Protein AF-N1MPF3-F1 (afdb_monomer)

Sequence (92 aa):
MAVGWDRPLQTFFAQVFSPTDAEPEEGEATIWVGTEPGELPTPEAAIRVVEAYADIPETLATRLLADMTATVGVKDGAHQVEAKQRLFGSLH

pLDDT: mean 79.82, std 15.78, range [39.28, 95.94]

Solvent-accessible surface area (backbone atoms only — not comparable to full-atom values): 5548 Å² total; per-residue (Å²): 106,52,72,48,63,40,73,90,42,58,10,22,24,30,38,38,48,44,64,36,98,91,36,67,86,72,29,48,75,78,38,78,48,43,86,46,70,46,66,21,79,39,50,68,58,30,46,62,72,45,53,86,77,44,93,75,61,88,59,49,50,60,50,41,49,48,59,46,56,77,46,68,85,65,84,78,70,93,72,57,63,64,59,46,48,69,74,62,70,73,85,125

Secondary structure (DSSP, 8-state):
-EEEEETTTTEEEEEEEE--SS-TTT-EEEEEE--STTSS-SHHHHHHHHTTTSPPPTTHHHHHHHHHHTTTT----TTHHHHHHHHHTT--

Mean predicted aligned error: 8.23 Å

Organism: NCBI:txid1301087

Structure (mmCIF, N/CA/C/O backbone):
data_AF-N1MPF3-F1
#
_entry.id   AF-N1MPF3-F1
#
loop_
_atom_site.group_PDB
_atom_site.id
_atom_site.type_symbol
_atom_site.label_atom_id
_atom_site.label_alt_id
_atom_site.label_comp_id
_atom_site.label_asym_id
_atom_site.label_entity_id
_atom_site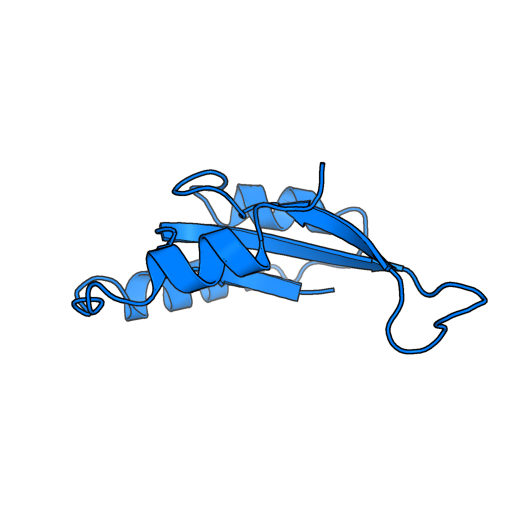.label_seq_id
_atom_site.pdbx_PDB_ins_code
_atom_site.Cartn_x
_atom_site.Cartn_y
_atom_site.Cartn_z
_atom_site.occupancy
_atom_site.B_iso_or_equiv
_atom_site.auth_seq_id
_atom_site.auth_comp_id
_atom_site.auth_asym_id
_atom_site.auth_atom_id
_atom_site.pdbx_PDB_model_num
ATOM 1 N N . MET A 1 1 ? 8.326 -4.351 -7.336 1.00 84.88 1 MET A N 1
ATOM 2 C CA . MET A 1 1 ? 7.143 -3.636 -6.799 1.00 84.88 1 MET A CA 1
ATOM 3 C C . MET A 1 1 ? 6.888 -4.056 -5.362 1.00 84.88 1 MET A C 1
ATOM 5 O O . MET A 1 1 ? 7.286 -5.155 -4.989 1.00 84.88 1 MET A O 1
ATOM 9 N N . ALA A 1 2 ? 6.217 -3.215 -4.584 1.00 89.31 2 ALA A N 1
ATOM 10 C CA . ALA A 1 2 ? 5.815 -3.491 -3.213 1.00 89.31 2 ALA A CA 1
ATOM 11 C C . ALA A 1 2 ? 4.449 -2.854 -2.921 1.00 89.31 2 ALA A C 1
ATOM 13 O O . ALA A 1 2 ? 4.153 -1.767 -3.405 1.00 89.31 2 ALA A O 1
ATOM 14 N N . VAL A 1 3 ? 3.632 -3.519 -2.110 1.00 92.19 3 VAL A N 1
ATOM 15 C CA . VAL A 1 3 ? 2.358 -3.003 -1.591 1.00 92.19 3 VAL A CA 1
ATOM 16 C C . VAL A 1 3 ? 2.240 -3.424 -0.135 1.00 92.19 3 VAL A C 1
ATOM 18 O O . VAL A 1 3 ? 2.658 -4.528 0.221 1.00 92.19 3 VAL A O 1
ATOM 21 N N . GLY A 1 4 ? 1.721 -2.549 0.720 1.00 93.69 4 GLY A N 1
ATOM 22 C CA . GLY A 1 4 ? 1.709 -2.814 2.153 1.00 93.69 4 GLY A CA 1
ATOM 23 C C . GLY A 1 4 ? 0.947 -1.786 2.970 1.00 93.69 4 GLY A C 1
ATOM 24 O O . GLY A 1 4 ? 0.328 -0.870 2.434 1.00 93.69 4 GLY A O 1
ATOM 25 N N . TRP A 1 5 ? 1.009 -1.960 4.287 1.00 93.19 5 TRP A N 1
ATOM 26 C CA . TRP A 1 5 ? 0.477 -1.037 5.283 1.00 93.19 5 TRP A CA 1
ATOM 27 C C . TRP A 1 5 ? 1.618 -0.254 5.944 1.00 93.19 5 TRP A C 1
ATOM 29 O O . TRP A 1 5 ? 2.542 -0.850 6.505 1.00 93.19 5 TRP A O 1
ATOM 39 N N . ASP A 1 6 ? 1.558 1.076 5.903 1.00 89.94 6 ASP A N 1
ATOM 40 C CA . ASP A 1 6 ? 2.444 1.953 6.665 1.00 89.94 6 ASP A CA 1
ATOM 41 C C . ASP A 1 6 ? 1.754 2.342 7.979 1.00 89.94 6 ASP A C 1
ATOM 43 O O . ASP A 1 6 ? 0.820 3.145 8.023 1.00 89.94 6 ASP A O 1
ATOM 47 N N . ARG A 1 7 ? 2.223 1.737 9.076 1.00 86.25 7 ARG A N 1
ATOM 48 C CA . ARG A 1 7 ? 1.666 1.968 10.417 1.00 86.25 7 ARG A CA 1
ATOM 49 C C . ARG A 1 7 ? 1.836 3.428 10.862 1.00 86.25 7 ARG A C 1
ATOM 51 O O . ARG A 1 7 ? 0.846 3.996 11.304 1.00 86.25 7 A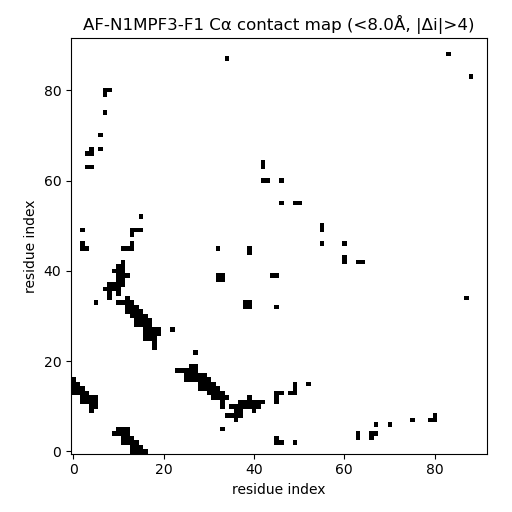RG A O 1
ATOM 58 N N . PRO A 1 8 ? 3.019 4.069 10.751 1.00 84.44 8 PRO A N 1
ATOM 59 C CA . PRO A 1 8 ? 3.166 5.477 11.133 1.00 84.44 8 PRO A CA 1
ATOM 60 C C . PRO A 1 8 ? 2.205 6.439 10.425 1.00 84.44 8 PRO A C 1
ATOM 62 O O . PRO A 1 8 ? 1.655 7.329 11.068 1.00 84.44 8 PRO A O 1
ATOM 65 N N . LEU A 1 9 ? 2.009 6.270 9.118 1.00 85.38 9 LEU A N 1
ATOM 66 C CA . LEU A 1 9 ? 1.126 7.117 8.316 1.00 85.38 9 LEU A CA 1
ATOM 67 C C . LEU A 1 9 ? -0.340 6.670 8.374 1.00 85.38 9 LEU A C 1
ATOM 69 O O . LEU A 1 9 ? -1.217 7.381 7.890 1.00 85.38 9 LEU A O 1
ATOM 73 N N . GLN A 1 10 ? -0.617 5.510 8.975 1.00 89.38 10 GLN A N 1
ATOM 74 C CA . GLN A 1 10 ? -1.944 4.898 8.998 1.00 89.38 10 GLN A CA 1
ATOM 75 C C . GLN A 1 10 ? -2.562 4.864 7.586 1.00 89.38 10 GLN A C 1
ATOM 77 O O . GLN A 1 10 ? -3.726 5.210 7.387 1.00 89.38 10 GLN A O 1
ATOM 82 N N . THR A 1 11 ? -1.753 4.478 6.598 1.00 92.81 11 THR A N 1
ATOM 83 C CA . THR A 1 11 ? -2.141 4.403 5.186 1.00 92.81 11 THR A CA 1
ATOM 84 C C . THR A 1 11 ? -1.582 3.141 4.554 1.00 92.81 11 THR A C 1
ATOM 86 O O . THR A 1 11 ? -0.504 2.669 4.916 1.00 92.81 11 THR A O 1
ATOM 89 N N . PHE A 1 12 ? -2.283 2.600 3.565 1.00 94.19 12 PHE A N 1
ATOM 90 C CA . PHE A 1 12 ? -1.669 1.654 2.644 1.00 94.19 12 PHE A CA 1
ATOM 91 C C . PHE A 1 12 ? -0.703 2.393 1.709 1.00 94.19 12 PHE A C 1
ATOM 93 O O . PHE A 1 12 ? -0.817 3.603 1.517 1.00 94.19 12 PHE A O 1
ATOM 100 N N . PHE A 1 13 ? 0.253 1.673 1.132 1.00 93.75 13 PHE A N 1
ATOM 101 C CA . PHE A 1 13 ? 1.191 2.211 0.151 1.00 93.75 13 PHE A CA 1
ATOM 102 C C . PHE A 1 13 ? 1.360 1.248 -1.017 1.00 93.75 13 PHE A C 1
ATOM 104 O O . PHE A 1 13 ? 1.199 0.033 -0.865 1.00 93.75 13 PHE A O 1
ATOM 111 N N . ALA A 1 14 ? 1.743 1.794 -2.167 1.00 92.50 14 ALA A N 1
ATOM 112 C CA . ALA A 1 14 ? 2.126 1.026 -3.340 1.00 92.50 14 ALA A CA 1
ATOM 113 C C . ALA A 1 14 ? 3.337 1.668 -4.025 1.00 92.50 14 ALA A C 1
ATOM 115 O O . ALA A 1 14 ? 3.394 2.883 -4.205 1.00 92.50 14 ALA A O 1
ATOM 116 N N . GLN A 1 15 ? 4.302 0.829 -4.393 1.00 90.50 15 GLN A N 1
ATOM 117 C CA . GLN A 1 15 ? 5.542 1.206 -5.058 1.00 90.50 15 GLN A CA 1
ATOM 118 C C . GLN A 1 15 ? 5.776 0.298 -6.266 1.00 90.50 15 GLN A C 1
ATOM 120 O O . GLN A 1 15 ? 5.852 -0.928 -6.134 1.00 90.50 15 GLN A O 1
ATOM 125 N N . VAL A 1 16 ? 5.930 0.889 -7.444 1.00 87.69 16 VAL A N 1
ATOM 126 C CA . VAL A 1 16 ? 6.291 0.182 -8.677 1.00 87.69 16 VAL A CA 1
ATOM 127 C C . VAL A 1 16 ? 7.643 0.704 -9.134 1.00 87.69 16 VAL A C 1
ATOM 129 O O . VAL A 1 16 ? 7.812 1.903 -9.333 1.00 87.69 16 VAL A O 1
ATOM 132 N N . PHE A 1 17 ? 8.589 -0.218 -9.295 1.00 84.31 17 PHE A N 1
ATOM 133 C CA . PHE A 1 17 ? 9.929 0.064 -9.795 1.00 84.31 17 PHE A CA 1
ATOM 134 C C . PHE A 1 17 ? 10.025 -0.483 -11.210 1.00 84.31 17 PHE A C 1
ATOM 136 O O . PHE A 1 17 ? 9.654 -1.642 -11.431 1.00 84.31 17 PHE A O 1
ATOM 143 N N . SER A 1 18 ? 10.501 0.341 -12.137 1.00 79.62 18 SER A N 1
ATOM 144 C CA . SER A 1 18 ? 10.781 -0.081 -13.506 1.00 79.62 18 SER A CA 1
ATOM 145 C C . SER A 1 18 ? 12.292 -0.125 -13.704 1.00 79.62 18 SER A C 1
ATOM 147 O O . SER A 1 18 ? 12.954 0.871 -13.406 1.00 79.62 18 SER A O 1
ATOM 149 N N . PRO A 1 19 ? 12.855 -1.240 -14.199 1.00 77.19 19 PRO A N 1
ATOM 150 C CA . PRO A 1 19 ? 14.278 -1.309 -14.498 1.00 77.19 19 PRO A CA 1
ATOM 151 C C . PRO A 1 19 ? 14.641 -0.242 -15.534 1.00 77.19 19 PRO A C 1
ATOM 153 O O . PRO A 1 19 ? 13.910 -0.036 -16.506 1.00 77.19 19 PRO A O 1
ATOM 156 N N . THR A 1 20 ? 15.764 0.436 -15.323 1.00 76.50 20 THR A N 1
ATOM 157 C CA . THR A 1 20 ? 16.306 1.428 -16.261 1.00 76.50 20 THR A CA 1
ATOM 158 C C . THR A 1 20 ? 17.627 0.922 -16.837 1.00 76.50 20 THR A C 1
ATOM 160 O O . THR A 1 20 ? 18.254 0.031 -16.268 1.00 76.50 20 THR A O 1
ATOM 163 N N . ASP A 1 21 ? 18.085 1.491 -17.959 1.00 76.69 21 ASP A N 1
ATOM 164 C CA . ASP A 1 21 ? 19.409 1.161 -18.521 1.00 76.69 21 ASP A CA 1
ATOM 165 C C . ASP A 1 21 ? 20.559 1.455 -17.538 1.00 76.69 21 ASP A C 1
ATOM 167 O O . ASP A 1 21 ? 21.606 0.812 -17.597 1.00 76.69 21 ASP A O 1
ATOM 171 N N . ALA A 1 22 ? 20.373 2.425 -16.637 1.00 75.00 22 ALA A N 1
ATOM 172 C CA . ALA A 1 22 ? 21.354 2.780 -15.614 1.00 75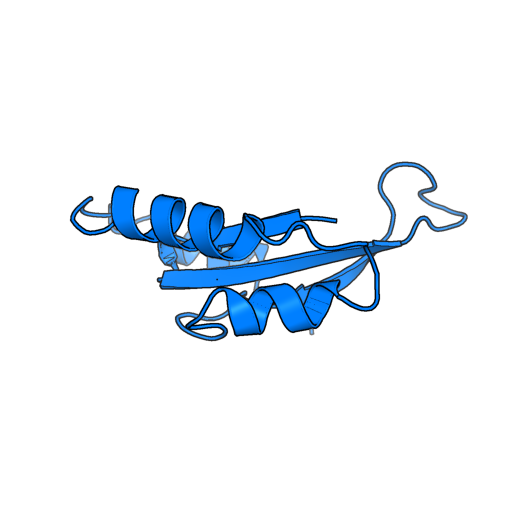.00 22 ALA A CA 1
ATOM 173 C C . ALA A 1 22 ? 21.289 1.854 -14.387 1.00 75.00 22 ALA A C 1
ATOM 175 O O . ALA A 1 22 ? 22.326 1.554 -13.799 1.00 75.00 22 ALA A O 1
ATOM 176 N N . GLU A 1 23 ? 20.092 1.387 -14.021 1.00 71.88 23 GLU A N 1
ATOM 177 C CA . GLU A 1 23 ? 19.833 0.573 -12.830 1.00 71.88 23 GLU A CA 1
ATOM 178 C C . GLU A 1 23 ? 18.903 -0.601 -13.188 1.00 71.88 23 GLU A C 1
ATOM 180 O O . GLU A 1 23 ? 17.701 -0.569 -12.904 1.00 71.88 23 GLU A O 1
ATOM 185 N N . PRO A 1 24 ? 19.430 -1.656 -13.838 1.00 68.25 24 PRO A N 1
ATOM 186 C CA . PRO A 1 24 ? 18.611 -2.755 -14.351 1.00 68.25 24 PRO A CA 1
ATOM 187 C C . PRO A 1 24 ? 18.084 -3.697 -13.257 1.00 68.25 24 PRO A C 1
ATOM 189 O O . PRO A 1 24 ? 17.121 -4.421 -13.501 1.00 68.25 24 PRO A O 1
ATOM 192 N N . GLU A 1 25 ? 18.704 -3.711 -12.071 1.00 67.94 25 GLU A N 1
ATOM 193 C CA . GLU A 1 25 ? 18.302 -4.570 -10.944 1.00 67.94 25 GLU A CA 1
ATOM 194 C C . GLU A 1 25 ? 17.384 -3.854 -9.941 1.00 67.94 25 GLU A C 1
ATOM 196 O O . GLU A 1 25 ? 16.423 -4.450 -9.457 1.00 67.94 25 GLU A O 1
ATOM 201 N N . GLU A 1 26 ? 17.661 -2.583 -9.639 1.00 69.12 26 GLU A N 1
ATOM 202 C CA . GLU A 1 26 ? 16.902 -1.794 -8.657 1.00 69.12 26 GLU A CA 1
ATOM 203 C C . GLU A 1 26 ? 15.753 -1.018 -9.316 1.00 69.12 26 GLU A C 1
ATOM 205 O O . GLU A 1 26 ? 14.625 -1.031 -8.815 1.00 69.12 26 GLU A O 1
ATOM 210 N N . GLY A 1 27 ? 16.008 -0.437 -10.492 1.00 73.69 27 GLY A N 1
ATOM 211 C CA . GLY A 1 27 ? 15.048 0.375 -11.228 1.00 73.69 27 GLY A CA 1
ATOM 212 C C . GLY A 1 27 ? 14.691 1.693 -10.541 1.00 73.69 27 GLY A C 1
ATOM 213 O O . GLY A 1 27 ? 14.962 1.921 -9.366 1.00 73.69 27 GLY A O 1
ATOM 214 N N . GLU A 1 28 ? 14.023 2.571 -11.282 1.00 73.62 28 GLU A N 1
ATOM 215 C CA . GLU A 1 28 ? 13.494 3.816 -10.729 1.00 73.62 28 GLU A CA 1
ATOM 216 C C . GLU A 1 28 ? 12.055 3.601 -10.245 1.00 73.62 28 GLU A C 1
ATOM 218 O O . GLU A 1 28 ? 11.261 2.906 -10.893 1.00 73.62 28 GLU A O 1
ATOM 223 N N . ALA A 1 29 ? 11.700 4.213 -9.112 1.00 73.12 29 ALA A N 1
ATOM 224 C CA . ALA A 1 29 ? 10.328 4.235 -8.619 1.00 73.12 29 ALA A CA 1
ATOM 225 C C . ALA A 1 29 ? 9.440 5.045 -9.578 1.00 73.12 29 ALA A C 1
ATOM 227 O O . ALA A 1 29 ? 9.323 6.261 -9.476 1.00 73.12 29 ALA A O 1
ATOM 228 N N . THR A 1 30 ? 8.798 4.358 -10.520 1.00 80.12 30 THR A N 1
ATOM 229 C CA . THR A 1 30 ? 7.889 4.972 -11.497 1.00 80.12 30 THR A CA 1
ATOM 230 C C . THR A 1 30 ? 6.554 5.351 -10.862 1.00 80.12 30 THR A C 1
ATOM 232 O O . THR A 1 30 ? 5.900 6.293 -11.301 1.00 80.12 30 THR A O 1
ATOM 235 N N . ILE A 1 31 ? 6.134 4.615 -9.828 1.00 85.00 31 ILE A N 1
ATOM 236 C CA . ILE A 1 31 ? 4.961 4.948 -9.019 1.00 85.00 31 ILE A CA 1
ATOM 237 C C . ILE A 1 31 ? 5.314 4.795 -7.554 1.00 85.00 31 ILE A C 1
ATOM 239 O O . ILE A 1 31 ? 5.821 3.752 -7.140 1.00 85.00 31 ILE A O 1
ATOM 243 N N . TRP A 1 32 ? 4.945 5.804 -6.773 1.00 89.31 32 TRP A N 1
ATOM 244 C CA . TRP A 1 32 ? 4.958 5.752 -5.324 1.00 89.31 32 TRP A CA 1
ATOM 245 C C . TRP A 1 32 ? 3.762 6.535 -4.780 1.00 89.31 32 TRP A C 1
ATOM 247 O O . TRP A 1 32 ? 3.647 7.732 -5.012 1.00 89.31 32 TRP A O 1
ATOM 257 N N . VAL A 1 33 ? 2.875 5.846 -4.062 1.00 89.69 33 VAL A N 1
ATOM 258 C CA . VAL A 1 33 ? 1.689 6.412 -3.392 1.00 89.69 33 VAL A CA 1
ATOM 259 C C . VAL A 1 33 ? 1.584 5.893 -1.959 1.00 89.69 33 VAL A C 1
ATOM 261 O O . VAL A 1 33 ? 2.154 4.843 -1.638 1.00 89.69 33 VAL A O 1
ATOM 264 N N . GLY A 1 34 ? 0.838 6.590 -1.104 1.00 88.44 34 GLY A N 1
ATOM 265 C CA . GLY A 1 34 ? 0.775 6.295 0.331 1.00 88.44 34 GLY A CA 1
ATOM 266 C C . GLY A 1 34 ? 1.960 6.878 1.100 1.00 88.44 34 GLY A C 1
ATOM 267 O O . GLY A 1 34 ? 2.489 6.236 2.009 1.00 88.44 34 GLY A O 1
ATOM 268 N N . THR A 1 35 ? 2.422 8.056 0.687 1.00 87.12 35 THR A N 1
ATOM 269 C CA . THR A 1 35 ? 3.480 8.831 1.349 1.00 87.12 35 THR A CA 1
ATOM 270 C C . THR A 1 35 ? 2.907 9.846 2.335 1.00 87.12 35 THR A C 1
ATOM 272 O O . THR A 1 35 ? 3.632 10.313 3.218 1.00 87.12 35 THR A O 1
ATOM 275 N N . GLU A 1 36 ? 1.608 10.140 2.242 1.00 84.12 36 GLU A N 1
ATOM 276 C CA . GLU A 1 36 ? 0.896 11.028 3.152 1.00 84.12 36 GLU A CA 1
ATOM 277 C C . GLU A 1 36 ? 0.013 10.259 4.152 1.00 84.12 36 GLU A C 1
ATOM 279 O O . GLU A 1 36 ? -0.500 9.175 3.851 1.00 84.12 36 GLU A O 1
ATOM 284 N N . PRO A 1 37 ? -0.206 10.801 5.366 1.00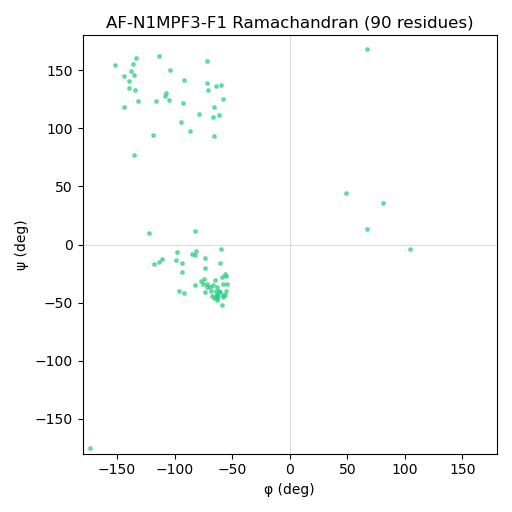 84.94 37 PRO A N 1
ATOM 285 C CA . PRO A 1 37 ? -1.086 10.168 6.336 1.00 84.94 37 PRO A CA 1
ATOM 286 C C . PRO A 1 37 ? -2.511 9.976 5.802 1.00 84.94 37 PRO A C 1
ATOM 288 O O . PRO A 1 37 ? -3.168 10.937 5.405 1.00 84.94 37 PRO A O 1
ATOM 291 N N . GLY A 1 38 ? -3.007 8.739 5.840 1.00 84.75 38 GLY A N 1
ATOM 292 C CA . GLY A 1 38 ? -4.357 8.380 5.391 1.00 84.75 38 GLY A CA 1
ATOM 293 C C . GLY A 1 38 ? -4.633 8.512 3.884 1.00 84.75 38 GLY A C 1
ATOM 294 O O . GLY A 1 38 ? -5.798 8.456 3.494 1.00 84.75 38 GLY A O 1
ATOM 295 N N . GLU A 1 39 ? -3.608 8.678 3.042 1.00 89.69 39 GLU A N 1
ATOM 296 C CA . GLU A 1 39 ? -3.740 8.874 1.587 1.00 89.69 39 GLU A CA 1
ATOM 297 C C . GLU A 1 39 ? -4.490 7.726 0.889 1.00 89.69 39 GLU A C 1
ATOM 299 O O . GLU A 1 39 ? -5.385 7.944 0.070 1.00 89.69 39 GLU A O 1
ATOM 304 N N . LEU A 1 40 ? -4.168 6.487 1.259 1.00 93.56 40 LEU A N 1
ATOM 305 C CA . LEU A 1 40 ? -4.818 5.267 0.796 1.00 93.56 40 LEU A CA 1
ATOM 306 C C . LEU A 1 40 ? -5.435 4.555 2.005 1.00 93.56 40 LEU A C 1
ATOM 308 O O . LEU A 1 40 ? -4.762 3.772 2.676 1.00 93.56 40 LEU A O 1
ATOM 312 N N . PRO A 1 41 ? -6.726 4.784 2.298 1.00 89.44 41 PRO A N 1
ATOM 313 C CA . PRO A 1 41 ? -7.362 4.250 3.501 1.00 89.44 41 PRO A CA 1
ATOM 314 C C . PRO A 1 41 ? -7.810 2.788 3.367 1.00 89.44 41 PRO A C 1
ATOM 316 O O . PRO A 1 41 ? -8.303 2.209 4.332 1.00 89.44 41 PRO A O 1
ATOM 319 N N . THR A 1 42 ? -7.696 2.188 2.176 1.00 93.81 42 THR A N 1
ATOM 320 C CA . THR A 1 42 ? -8.205 0.835 1.899 1.00 93.81 42 THR A CA 1
ATOM 321 C C . THR A 1 42 ? -7.191 -0.004 1.116 1.00 93.81 42 THR A C 1
ATOM 323 O O . THR A 1 42 ? -6.495 0.545 0.254 1.00 93.81 42 THR A O 1
ATOM 326 N N . PRO A 1 43 ? -7.124 -1.328 1.355 1.00 94.19 43 PRO A N 1
ATOM 327 C CA . PRO A 1 43 ? -6.309 -2.236 0.552 1.00 94.19 43 PRO A CA 1
ATOM 328 C C . PRO A 1 43 ? -6.650 -2.158 -0.933 1.00 94.19 43 PRO A C 1
ATOM 330 O O . PRO A 1 43 ? -5.757 -2.165 -1.771 1.00 94.19 43 PRO A O 1
ATOM 333 N N . GLU A 1 44 ? -7.935 -2.039 -1.271 1.00 95.31 44 GLU A N 1
ATOM 334 C CA . GLU A 1 44 ? -8.415 -1.984 -2.652 1.00 95.31 44 GLU A CA 1
ATOM 335 C C . GLU A 1 44 ? -7.921 -0.725 -3.376 1.00 95.31 44 GLU A C 1
ATOM 337 O O . GLU A 1 44 ? -7.705 -0.746 -4.587 1.00 95.31 44 GLU A O 1
ATOM 342 N N . ALA A 1 45 ? -7.720 0.387 -2.660 1.00 93.81 45 ALA A N 1
ATOM 343 C CA . ALA A 1 45 ? -7.113 1.582 -3.240 1.00 93.81 45 ALA A CA 1
ATOM 344 C C . ALA A 1 45 ? -5.639 1.349 -3.601 1.00 93.81 45 ALA A C 1
ATOM 346 O O . ALA A 1 45 ? -5.229 1.702 -4.702 1.00 93.81 45 ALA A O 1
ATOM 347 N N . ALA A 1 46 ? -4.866 0.704 -2.722 1.00 92.94 46 ALA A N 1
ATOM 348 C CA . ALA A 1 46 ? -3.466 0.381 -2.995 1.00 92.94 46 ALA A CA 1
ATOM 349 C C . ALA A 1 46 ? -3.310 -0.698 -4.080 1.00 92.94 46 ALA A C 1
ATOM 351 O O . ALA A 1 46 ? -2.420 -0.608 -4.921 1.00 92.94 46 ALA A O 1
ATOM 352 N N . ILE A 1 47 ? -4.204 -1.688 -4.106 1.00 94.50 47 ILE A N 1
ATOM 353 C CA . ILE A 1 47 ? -4.220 -2.748 -5.119 1.00 94.50 47 ILE A CA 1
ATOM 354 C C . ILE A 1 47 ? -4.480 -2.173 -6.513 1.00 94.50 47 ILE A C 1
ATOM 356 O O . ILE A 1 47 ? -3.725 -2.474 -7.433 1.00 94.50 47 ILE A O 1
ATOM 360 N N . ARG A 1 48 ? -5.463 -1.277 -6.666 1.00 93.25 48 ARG A N 1
ATOM 361 C CA . ARG A 1 48 ? -5.768 -0.639 -7.961 1.00 93.25 48 ARG A CA 1
ATOM 362 C C . ARG A 1 48 ? -4.577 0.074 -8.599 1.00 93.25 48 ARG A C 1
ATOM 364 O O . ARG A 1 48 ? -4.514 0.188 -9.818 1.00 93.25 48 ARG A O 1
ATOM 371 N N . VAL A 1 49 ? -3.626 0.540 -7.794 1.00 90.75 49 VAL A N 1
ATOM 372 C CA . VAL A 1 49 ? -2.407 1.198 -8.282 1.00 90.75 49 VAL A CA 1
ATOM 373 C C . VAL A 1 49 ? -1.452 0.194 -8.933 1.00 90.75 49 VAL A C 1
ATOM 375 O O . VAL A 1 49 ? -0.781 0.526 -9.906 1.00 90.75 49 VAL A O 1
ATOM 378 N N . VAL A 1 50 ? -1.404 -1.042 -8.426 1.00 90.06 50 VAL A N 1
ATOM 379 C CA . VAL A 1 50 ? -0.496 -2.096 -8.907 1.00 90.06 50 VAL A CA 1
ATOM 380 C C . VAL A 1 50 ? -1.154 -3.087 -9.869 1.00 90.06 50 VAL A C 1
ATOM 382 O O . VAL A 1 50 ? -0.435 -3.805 -10.557 1.00 90.06 50 VAL A O 1
ATOM 385 N N . GLU A 1 51 ? -2.487 -3.100 -9.980 1.00 91.12 51 GLU A N 1
ATOM 386 C CA . GLU A 1 51 ? -3.252 -3.978 -10.888 1.00 91.12 51 GLU A CA 1
ATOM 387 C C . GLU A 1 51 ? -2.808 -3.872 -12.352 1.00 91.12 51 GLU A C 1
ATOM 389 O O . GLU A 1 51 ? -2.814 -4.864 -13.074 1.00 91.12 51 GLU A O 1
ATOM 394 N N . ALA A 1 52 ? -2.384 -2.687 -12.799 1.00 87.56 52 ALA A N 1
ATOM 395 C CA . ALA A 1 52 ? -1.892 -2.493 -14.164 1.00 87.56 52 ALA A CA 1
ATOM 396 C C . ALA A 1 52 ? -0.488 -3.085 -14.405 1.00 87.56 52 ALA A C 1
ATOM 398 O O . ALA A 1 52 ? -0.047 -3.164 -15.551 1.00 87.56 52 ALA A O 1
ATOM 399 N N . TYR A 1 53 ? 0.219 -3.479 -13.342 1.00 86.19 53 TYR A N 1
ATOM 400 C CA . TYR A 1 53 ? 1.633 -3.860 -13.374 1.00 86.19 53 TYR A CA 1
ATOM 401 C C . TYR A 1 53 ? 1.885 -5.318 -12.966 1.00 86.19 53 TYR A C 1
ATOM 403 O O . TYR A 1 53 ? 2.964 -5.838 -13.248 1.00 86.19 53 TYR A O 1
ATOM 411 N N . ALA A 1 54 ? 0.929 -5.982 -12.308 1.00 87.19 54 ALA A N 1
ATOM 412 C CA . ALA A 1 54 ? 1.040 -7.379 -11.891 1.00 87.19 54 ALA A CA 1
ATOM 413 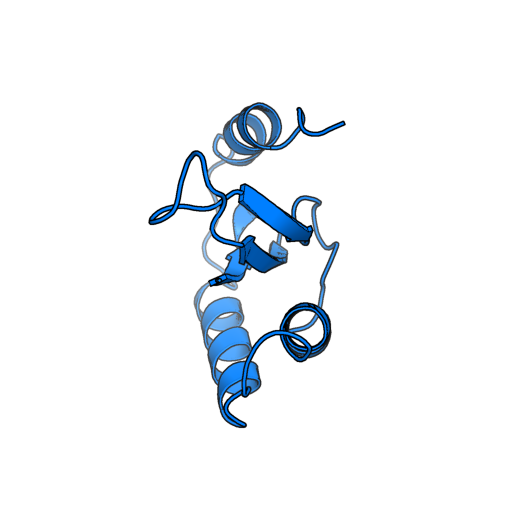C C . ALA A 1 54 ? -0.310 -8.089 -11.796 1.00 87.19 54 ALA A C 1
ATOM 415 O O . ALA A 1 54 ? -1.332 -7.485 -11.480 1.00 87.19 54 ALA A O 1
ATOM 416 N N . ASP A 1 55 ? -0.265 -9.413 -11.948 1.00 92.12 55 ASP A N 1
ATOM 417 C CA . ASP A 1 55 ? -1.354 -10.295 -11.543 1.00 92.12 55 AS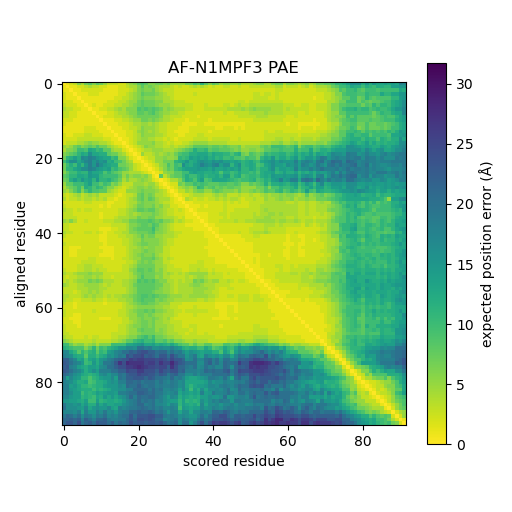P A CA 1
ATOM 418 C C . ASP A 1 55 ? -1.522 -10.267 -10.021 1.00 92.12 55 ASP A C 1
ATOM 420 O O . ASP A 1 55 ? -0.624 -10.642 -9.258 1.00 92.12 55 ASP A O 1
ATOM 424 N N . ILE A 1 56 ? -2.694 -9.819 -9.577 1.00 91.94 56 ILE A N 1
ATOM 425 C CA . ILE A 1 56 ? -2.997 -9.646 -8.161 1.00 91.94 56 ILE A CA 1
ATOM 426 C C . ILE A 1 56 ? -3.671 -10.905 -7.605 1.00 91.94 56 ILE A C 1
ATOM 428 O O . ILE A 1 56 ? -4.754 -11.274 -8.064 1.00 91.94 56 ILE A O 1
ATOM 432 N N . PRO A 1 57 ? -3.098 -11.556 -6.574 1.00 93.25 57 PRO A N 1
ATOM 433 C CA . PRO A 1 57 ? -3.771 -12.657 -5.899 1.00 93.25 57 PRO A CA 1
ATOM 434 C C . PRO A 1 57 ? -5.051 -12.179 -5.208 1.00 93.25 57 PRO A C 1
ATOM 436 O O . PRO A 1 57 ? -5.025 -11.194 -4.470 1.00 93.25 57 PRO A O 1
ATOM 439 N N . GLU A 1 58 ? -6.140 -12.941 -5.324 1.00 92.25 58 GLU A N 1
ATOM 440 C CA . GLU A 1 58 ? -7.425 -12.643 -4.661 1.00 92.25 58 GLU A CA 1
ATOM 441 C C . GLU A 1 58 ? -7.306 -12.508 -3.129 1.00 92.25 58 GLU A C 1
ATOM 443 O O . GLU A 1 58 ? -8.073 -11.798 -2.483 1.00 92.25 58 GLU A O 1
ATOM 448 N N . THR A 1 59 ? -6.293 -13.149 -2.538 1.00 94.00 59 THR A N 1
ATOM 449 C CA . THR A 1 59 ? -6.024 -13.126 -1.093 1.00 94.00 59 THR A CA 1
ATOM 450 C C . THR A 1 59 ? -5.264 -11.883 -0.626 1.00 94.00 59 THR A C 1
ATOM 452 O O . THR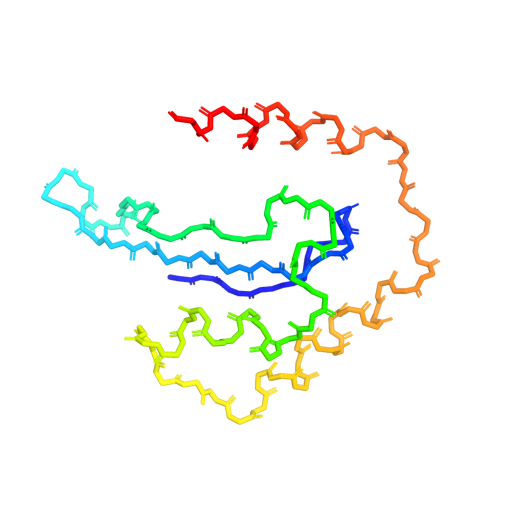 A 1 59 ? -5.107 -11.684 0.581 1.00 94.00 59 THR A O 1
ATOM 455 N N . LEU A 1 60 ? -4.765 -11.045 -1.542 1.00 94.44 60 LEU A N 1
ATOM 456 C CA . LEU A 1 60 ? -3.900 -9.918 -1.196 1.00 94.44 60 LEU A CA 1
ATOM 457 C C . LEU A 1 60 ? -4.622 -8.882 -0.332 1.00 94.44 60 LEU A C 1
ATOM 459 O O . LEU A 1 60 ? -4.070 -8.455 0.680 1.00 94.44 60 LEU A O 1
ATOM 463 N N . ALA A 1 61 ? -5.865 -8.535 -0.676 1.00 94.75 61 ALA A N 1
ATOM 464 C CA . ALA A 1 61 ? -6.666 -7.596 0.109 1.00 94.75 61 ALA A CA 1
ATOM 465 C C . ALA A 1 61 ? -6.845 -8.089 1.555 1.00 94.75 61 ALA A C 1
ATOM 467 O O . ALA A 1 61 ? -6.609 -7.348 2.507 1.00 94.75 61 ALA A O 1
ATOM 468 N N . THR A 1 62 ? -7.163 -9.376 1.733 1.00 95.94 62 THR A N 1
ATOM 469 C CA . THR A 1 62 ? -7.296 -9.998 3.058 1.00 95.94 62 THR A CA 1
ATOM 470 C C . THR A 1 62 ? -5.992 -9.956 3.851 1.00 95.94 62 THR A C 1
ATOM 472 O O . THR A 1 62 ? -6.014 -9.684 5.050 1.00 95.94 62 THR A O 1
ATOM 475 N N . ARG A 1 63 ? -4.849 -10.193 3.198 1.00 95.12 63 ARG A N 1
ATOM 476 C CA . ARG A 1 63 ? -3.528 -10.125 3.842 1.00 95.12 63 ARG A CA 1
ATOM 477 C C . ARG A 1 63 ? -3.191 -8.705 4.292 1.00 95.12 63 ARG A C 1
ATOM 479 O O . ARG A 1 63 ? -2.804 -8.520 5.438 1.00 95.12 63 ARG A O 1
ATOM 486 N N . LEU A 1 64 ? -3.417 -7.711 3.436 1.00 94.62 64 LEU A N 1
ATOM 487 C CA . LEU A 1 64 ? -3.197 -6.299 3.762 1.00 94.62 64 LEU A CA 1
ATOM 488 C C . LEU A 1 64 ? -4.075 -5.835 4.936 1.00 94.62 64 LEU A C 1
ATOM 490 O O . LEU A 1 64 ? -3.596 -5.142 5.832 1.00 94.62 64 LEU A O 1
ATOM 494 N N . LEU A 1 65 ? -5.341 -6.261 4.983 1.00 94.31 65 LEU A N 1
ATOM 495 C CA . LEU A 1 65 ? -6.221 -5.994 6.128 1.00 94.31 65 LEU A CA 1
ATOM 496 C C . LEU A 1 65 ? -5.729 -6.662 7.412 1.00 94.31 65 LEU A C 1
ATOM 498 O O . LEU A 1 65 ? -5.815 -6.060 8.485 1.00 94.31 65 LEU A O 1
ATOM 502 N N . ALA A 1 66 ? -5.228 -7.895 7.324 1.00 93.56 66 ALA A N 1
ATOM 503 C CA . ALA A 1 66 ? -4.646 -8.584 8.469 1.00 93.56 66 ALA A CA 1
ATOM 504 C C . ALA A 1 66 ? -3.404 -7.844 8.993 1.00 93.56 66 ALA A C 1
ATOM 506 O O . ALA A 1 66 ? -3.302 -7.642 10.202 1.00 93.56 66 ALA A O 1
ATOM 507 N N . ASP A 1 67 ? -2.528 -7.365 8.104 1.00 91.12 67 ASP A N 1
ATOM 508 C CA . ASP A 1 67 ? -1.347 -6.572 8.465 1.00 91.12 67 ASP A CA 1
ATOM 509 C C . ASP A 1 67 ? -1.739 -5.254 9.151 1.00 91.12 67 ASP A C 1
ATOM 511 O O . ASP A 1 67 ? -1.186 -4.905 10.195 1.00 91.12 67 ASP A O 1
ATOM 515 N N . MET A 1 68 ? -2.746 -4.548 8.622 1.00 91.75 68 MET A N 1
ATOM 516 C CA . MET A 1 68 ? -3.306 -3.351 9.258 1.00 91.75 68 MET A CA 1
ATOM 517 C C . MET A 1 68 ? -3.837 -3.674 10.661 1.00 91.75 68 MET A C 1
ATOM 519 O O . MET A 1 68 ? -3.448 -3.047 11.649 1.00 91.75 68 MET A O 1
ATOM 523 N N . THR A 1 69 ? -4.682 -4.700 10.771 1.00 90.50 69 THR A N 1
ATOM 524 C CA . THR A 1 69 ? -5.369 -5.074 12.016 1.00 90.50 69 THR A CA 1
ATOM 525 C C . THR A 1 69 ? -4.404 -5.577 13.086 1.00 90.50 69 THR A C 1
ATOM 527 O O . THR A 1 69 ? -4.584 -5.260 14.259 1.00 90.50 69 THR A O 1
ATOM 530 N N . ALA A 1 70 ? -3.337 -6.286 12.706 1.00 87.25 70 ALA A N 1
ATOM 531 C CA . ALA A 1 70 ? -2.293 -6.739 13.628 1.00 87.25 70 ALA A CA 1
ATOM 532 C C . ALA A 1 70 ? -1.572 -5.578 14.337 1.00 87.25 70 ALA A C 1
ATOM 534 O O . ALA A 1 70 ? -0.881 -5.784 15.335 1.00 87.25 70 ALA A O 1
ATOM 535 N N . THR A 1 71 ? -1.724 -4.358 13.821 1.00 79.31 71 THR A N 1
ATOM 536 C CA . THR A 1 71 ? -1.016 -3.165 14.292 1.00 79.31 71 THR A CA 1
ATOM 537 C C . THR A 1 71 ? -1.936 -2.162 14.984 1.00 79.31 71 THR A C 1
ATOM 539 O O . THR A 1 71 ? -1.454 -1.276 15.692 1.00 79.31 71 THR A O 1
ATOM 542 N N . VAL A 1 72 ? -3.257 -2.346 14.865 1.00 67.81 72 VAL A N 1
ATOM 543 C CA . VAL A 1 72 ? -4.273 -1.588 15.603 1.00 67.81 72 VAL A CA 1
ATOM 544 C C . VAL A 1 72 ? -4.078 -1.833 17.103 1.00 67.81 72 VAL A C 1
ATOM 546 O O . VAL A 1 72 ? -4.297 -2.929 17.609 1.00 67.81 72 VAL A O 1
ATOM 549 N N . GLY A 1 73 ? -3.646 -0.797 17.826 1.00 59.28 73 GLY A N 1
ATOM 550 C CA . GLY A 1 73 ? -3.417 -0.848 19.276 1.00 59.28 73 GLY A CA 1
ATOM 551 C C . GLY A 1 73 ? -1.948 -0.915 19.707 1.00 59.28 73 GLY A C 1
ATOM 552 O O . GLY A 1 73 ? -1.667 -0.822 20.903 1.00 59.28 73 GLY A O 1
ATOM 553 N N . VAL A 1 74 ? -1.000 -0.999 18.768 1.00 61.88 74 VAL A N 1
ATOM 554 C CA . VAL A 1 74 ? 0.424 -0.798 19.065 1.00 61.88 74 VAL A CA 1
ATOM 555 C C . VAL A 1 74 ? 0.675 0.708 19.164 1.00 61.88 74 VAL A C 1
ATOM 557 O O . VAL A 1 74 ? 0.551 1.425 18.180 1.00 61.88 74 VAL A O 1
ATOM 560 N N . LYS A 1 75 ? 0.989 1.218 20.362 1.00 50.06 75 LYS A N 1
ATOM 561 C CA . LYS A 1 75 ? 1.339 2.637 20.540 1.00 50.06 75 LYS A CA 1
ATOM 562 C C . LYS A 1 75 ? 2.663 2.934 19.836 1.00 50.06 75 LYS A C 1
ATOM 564 O O . LYS A 1 75 ? 3.715 2.503 20.308 1.00 50.06 75 LYS A O 1
ATOM 569 N N . ASP A 1 76 ? 2.614 3.692 18.748 1.00 55.34 76 ASP A N 1
ATOM 570 C CA . ASP A 1 76 ? 3.811 4.181 18.071 1.00 55.34 76 ASP A CA 1
ATOM 571 C C . ASP A 1 76 ? 4.508 5.269 18.911 1.00 55.34 76 ASP A C 1
ATOM 573 O O . ASP A 1 76 ? 3.884 6.184 19.454 1.00 55.34 76 ASP A O 1
ATOM 577 N N . GLY A 1 77 ? 5.829 5.146 19.062 1.00 53.69 77 GLY A N 1
ATOM 578 C CA . GLY A 1 77 ? 6.657 6.151 19.728 1.00 53.69 77 GLY A CA 1
ATOM 579 C C . GLY A 1 77 ? 6.800 7.410 18.867 1.00 53.69 77 GLY A C 1
ATOM 580 O O . GLY A 1 77 ? 7.019 7.320 17.661 1.00 53.69 77 GLY A O 1
ATOM 581 N N . ALA A 1 78 ? 6.739 8.585 19.499 1.00 54.62 78 ALA A N 1
ATOM 582 C CA . ALA A 1 78 ? 6.636 9.909 18.869 1.00 54.62 78 ALA A CA 1
ATOM 583 C C . ALA A 1 78 ? 7.777 10.324 17.906 1.00 54.62 78 ALA A C 1
ATOM 585 O O . ALA A 1 78 ? 7.703 11.388 17.303 1.00 54.62 78 ALA A O 1
ATOM 586 N N . HIS A 1 79 ? 8.829 9.519 17.736 1.00 53.19 79 HIS A N 1
ATOM 587 C CA . HIS A 1 79 ? 10.047 9.912 17.014 1.00 53.19 79 HIS A CA 1
ATOM 588 C C . HIS A 1 79 ? 10.130 9.445 15.550 1.00 53.19 79 HIS A C 1
ATOM 590 O O . HIS A 1 79 ? 11.057 9.837 14.849 1.00 53.19 79 HIS A O 1
ATOM 596 N N . GLN A 1 80 ? 9.194 8.624 15.064 1.00 55.84 80 GLN A N 1
ATOM 597 C CA . GLN A 1 80 ? 9.336 7.969 13.751 1.00 55.84 80 GLN A CA 1
ATOM 598 C C . GLN A 1 80 ? 8.685 8.723 12.579 1.00 55.84 80 GLN A C 1
ATOM 600 O O . GLN A 1 80 ? 9.111 8.565 11.436 1.00 55.84 80 GLN A O 1
ATOM 605 N N . VAL A 1 81 ? 7.682 9.567 12.843 1.00 55.47 81 VAL A N 1
ATOM 606 C CA . VAL A 1 81 ? 6.953 10.309 11.795 1.00 55.47 81 VAL A CA 1
ATOM 607 C C . VAL A 1 81 ? 7.852 11.362 11.131 1.00 55.47 81 VAL A C 1
ATOM 609 O O . VAL A 1 81 ? 7.855 11.498 9.910 1.00 55.47 81 VAL A O 1
ATOM 612 N N . GLU A 1 82 ? 8.690 12.050 11.914 1.00 54.69 82 GLU A N 1
ATOM 613 C CA . GLU A 1 82 ? 9.564 13.119 11.409 1.00 54.69 82 GLU A CA 1
ATOM 614 C C . GLU A 1 82 ? 10.733 12.584 10.557 1.00 54.69 82 GLU A C 1
ATOM 616 O O . GLU A 1 82 ? 11.091 13.178 9.541 1.00 54.69 82 GLU A O 1
ATOM 621 N N . ALA A 1 83 ? 11.302 11.426 10.917 1.00 58.44 83 ALA A N 1
ATOM 622 C CA . ALA A 1 83 ? 12.369 10.790 10.137 1.00 58.44 83 ALA A CA 1
ATOM 623 C C . ALA A 1 83 ? 11.884 10.392 8.734 1.00 58.44 83 ALA A C 1
ATOM 625 O O . ALA A 1 83 ? 12.605 10.540 7.748 1.00 58.44 83 ALA A O 1
ATOM 626 N N . LYS A 1 84 ? 10.631 9.943 8.643 1.00 54.72 84 LYS A N 1
ATOM 627 C CA . LYS A 1 84 ? 9.989 9.564 7.389 1.00 54.72 84 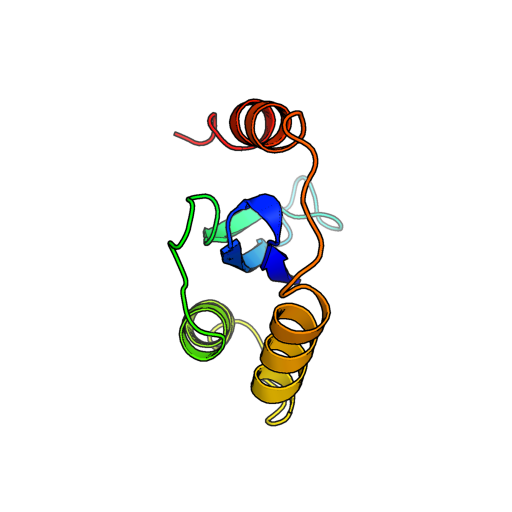LYS A CA 1
ATOM 628 C C . LYS A 1 84 ? 9.624 10.785 6.539 1.00 54.72 84 LYS A C 1
ATOM 630 O O . LYS A 1 84 ? 9.930 10.780 5.356 1.00 54.72 84 LYS A O 1
ATOM 635 N N . GLN A 1 85 ? 9.123 11.880 7.118 1.00 56.53 85 GLN A N 1
ATOM 636 C CA . GLN A 1 85 ? 8.931 13.134 6.365 1.00 56.53 85 GLN A CA 1
ATOM 637 C C . GLN A 1 85 ? 10.229 13.664 5.738 1.00 56.53 85 GLN A C 1
ATOM 639 O O . GLN A 1 85 ? 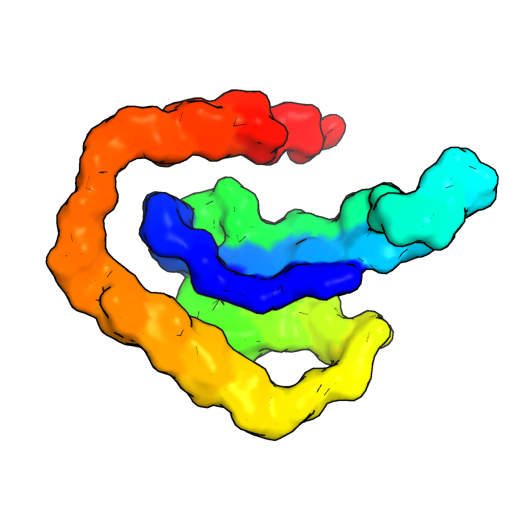10.196 14.212 4.643 1.00 56.53 85 GLN A O 1
ATOM 644 N N . ARG A 1 86 ? 11.385 13.473 6.385 1.00 54.59 86 ARG A N 1
ATOM 645 C CA . ARG A 1 86 ? 12.683 13.872 5.810 1.00 54.59 86 ARG A CA 1
ATOM 646 C C . ARG A 1 86 ? 13.175 12.944 4.701 1.00 54.59 86 ARG A C 1
ATOM 648 O O . ARG A 1 86 ? 13.827 13.416 3.780 1.00 54.59 86 ARG A O 1
ATOM 655 N N . LEU A 1 87 ? 12.885 11.646 4.798 1.00 56.50 87 LEU A N 1
ATOM 656 C CA . LEU A 1 87 ? 13.239 10.665 3.767 1.00 56.50 87 LEU A CA 1
ATOM 657 C C . LEU A 1 87 ? 12.291 10.728 2.558 1.00 56.50 87 LEU A C 1
ATOM 659 O O . LEU A 1 87 ? 12.723 10.461 1.443 1.00 56.50 87 LEU A O 1
ATOM 663 N N . PHE A 1 88 ? 11.022 11.088 2.773 1.00 58.03 88 PHE A N 1
ATOM 664 C CA . PHE A 1 88 ? 9.956 10.986 1.769 1.00 58.03 88 PHE A CA 1
ATOM 665 C C . PHE A 1 88 ? 9.398 12.337 1.295 1.00 58.03 88 PHE A C 1
ATOM 667 O O . PHE A 1 88 ? 8.742 12.389 0.264 1.00 58.03 88 PHE A O 1
ATOM 674 N N . GLY A 1 89 ? 9.666 13.444 1.994 1.00 48.00 89 GLY A N 1
ATOM 675 C CA . GLY A 1 89 ? 9.129 14.774 1.671 1.00 48.00 89 GLY A CA 1
ATOM 676 C C . GLY A 1 89 ? 9.879 15.545 0.581 1.00 48.00 89 GLY A C 1
ATOM 677 O O . GLY A 1 89 ? 9.655 16.745 0.449 1.00 48.00 89 GLY A O 1
ATOM 678 N N . SER A 1 90 ? 10.792 14.904 -0.159 1.00 41.56 90 SER A N 1
ATOM 679 C CA . SER A 1 90 ? 11.663 15.586 -1.130 1.00 41.56 90 SER A CA 1
ATOM 680 C C . SER A 1 90 ? 11.567 15.079 -2.576 1.00 41.56 90 SER A C 1
ATOM 682 O O . SER A 1 90 ? 12.375 15.513 -3.394 1.00 41.56 90 SER A O 1
ATOM 684 N N . LEU A 1 91 ? 10.601 14.221 -2.927 1.00 43.59 91 LEU A N 1
ATOM 685 C CA . LEU A 1 91 ? 10.231 14.036 -4.337 1.00 43.59 91 LEU A CA 1
ATOM 686 C C . LEU A 1 91 ? 9.182 15.095 -4.704 1.00 43.59 91 LEU A C 1
ATOM 688 O O . LEU A 1 91 ? 8.007 14.943 -4.379 1.00 43.59 91 LEU A O 1
ATOM 692 N N . HIS A 1 92 ? 9.637 16.185 -5.321 1.00 39.28 92 HIS A N 1
ATOM 693 C CA . HIS A 1 92 ? 8.817 17.236 -5.928 1.00 39.28 92 HIS A CA 1
ATOM 694 C C . HIS A 1 92 ? 9.286 17.468 -7.363 1.00 39.28 92 HIS A C 1
ATOM 696 O O . HIS A 1 92 ? 10.520 17.396 -7.579 1.00 39.28 92 HIS A O 1
#

Foldseek 3Di:
DDWAADLLLLATKEWDFDADPVRNPGHDGPDIDPLHRCRHNASVSRCVVCVVPDDDDPCSRVVRVVRSVVSVPPDDDPPPNVVSCVVRVPPD

Radius of gyration: 14.22 Å; Cα contacts (8 Å, |Δi|>4): 123; chains: 1; bounding box: 30×30×39 Å